Protein AF-A0A1Y3M5Q8-F1 (afdb_monomer)

pLDDT: mean 97.64, std 3.12, range [73.44, 98.88]

Radius of gyration: 12.34 Å; Cα contacts (8 Å, |Δi|>4): 125; chains: 1; bounding box: 34×21×31 Å

Foldseek 3Di:
DVVCCVVCVVLVVQLLCCQAPWDAAPNFTADHDHNVLSCQLQVCLVPPQDDPPDDPLSSLVSSLVSCCVPANNPDSNNVRSVRSCVSSVHD

Secondary structure (DSSP, 8-state):
-TTTHHHHHHHHHHHHHHHHH-EEETTEEEPP--HHHHHHHHHHIIIII--TT--HHHHHHHHHHHHHHHH-TTSHHHHHHHHHHHHTT--

Mean predicted aligned error: 2.01 Å

Organism: NCBI:txid64104

Sequence (91 aa):
DNGGVHFNSSIINKVAYLIAKGGTHNSVTVKGIGEDKMFDIFHYANTDELNMTSGFSELRSACLRVAANKYGANSTEVQAVQKAFDAAKIK

InterPro domains:
  IPR001570 Peptidase M4, C-terminal [PF02868] (1-90)
  IPR027268 Peptidase M4/M1, CTD superfamily [G3DSA:1.10.390.10] (1-90)
  IPR050728 Extracellular Zinc Metalloprotease M4 [PTHR33794] (1-91)

Structure (mmCIF, N/CA/C/O backbone):
data_AF-A0A1Y3M5Q8-F1
#
_entry.id   AF-A0A1Y3M5Q8-F1
#
loop_
_atom_site.group_PDB
_atom_site.id
_atom_site.type_symbol
_atom_site.label_atom_id
_atom_site.label_alt_id
_atom_site.label_comp_id
_atom_site.label_asym_id
_atom_site.label_entity_id
_atom_site.label_seq_id
_atom_site.pdbx_PDB_ins_code
_atom_site.Cartn_x
_atom_site.Cartn_y
_atom_site.Cartn_z
_atom_site.occupancy
_atom_site.B_iso_or_equiv
_atom_site.auth_seq_id
_atom_site.auth_comp_id
_atom_site.auth_asym_id
_atom_site.auth_atom_id
_atom_site.pdbx_PDB_model_num
ATOM 1 N N . ASP A 1 1 ? 19.906 -8.757 -11.755 1.00 73.44 1 ASP A N 1
ATOM 2 C CA . ASP A 1 1 ? 18.830 -8.108 -10.982 1.00 73.44 1 ASP A CA 1
ATOM 3 C C . ASP A 1 1 ? 18.150 -6.948 -11.726 1.00 73.44 1 ASP A C 1
ATOM 5 O O . ASP A 1 1 ? 17.496 -6.158 -11.079 1.00 73.44 1 ASP A O 1
ATOM 9 N N . ASN A 1 2 ? 18.290 -6.803 -13.053 1.00 90.00 2 ASN A N 1
ATOM 10 C CA . ASN A 1 2 ? 17.515 -5.877 -13.907 1.00 90.00 2 ASN A CA 1
ATOM 11 C C . ASN A 1 2 ? 17.146 -4.508 -13.277 1.00 90.00 2 ASN A C 1
ATOM 13 O O . ASN A 1 2 ? 15.996 -4.092 -13.346 1.00 90.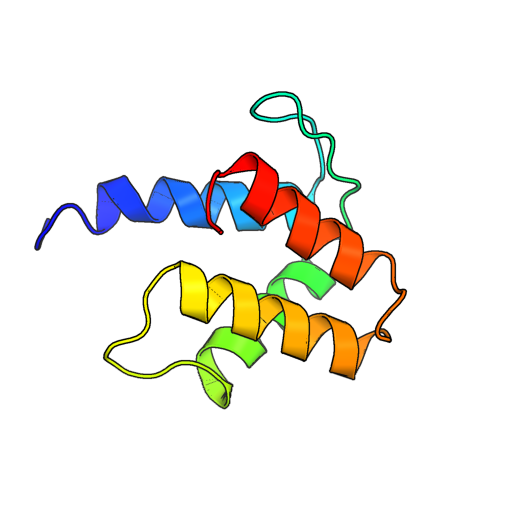00 2 ASN A O 1
ATOM 17 N N . GLY A 1 3 ? 18.102 -3.821 -12.636 1.00 92.50 3 GLY A N 1
ATOM 18 C CA . GLY A 1 3 ? 17.835 -2.585 -11.879 1.00 92.50 3 GLY A CA 1
ATOM 19 C C . GLY A 1 3 ? 17.523 -2.765 -10.383 1.00 92.50 3 GLY A C 1
ATOM 20 O O . GLY A 1 3 ? 16.898 -1.902 -9.778 1.00 92.50 3 GLY A O 1
ATOM 21 N N . GLY A 1 4 ? 17.953 -3.865 -9.766 1.00 94.56 4 GLY A N 1
ATOM 22 C CA . GLY A 1 4 ? 17.745 -4.143 -8.345 1.00 94.56 4 GLY A CA 1
ATOM 23 C C . GLY A 1 4 ? 16.391 -4.783 -8.011 1.00 94.56 4 GLY A C 1
ATOM 24 O O . GLY A 1 4 ? 15.929 -4.615 -6.890 1.00 94.56 4 GLY A O 1
ATOM 25 N N . VAL A 1 5 ? 15.693 -5.428 -8.955 1.00 95.25 5 VAL A N 1
ATOM 26 C CA . VAL A 1 5 ? 14.275 -5.810 -8.783 1.00 95.25 5 VAL A CA 1
ATOM 27 C C . VAL A 1 5 ? 14.030 -6.730 -7.585 1.00 95.25 5 VAL A C 1
ATOM 29 O O . VAL A 1 5 ? 13.080 -6.507 -6.838 1.00 95.25 5 VAL A O 1
ATOM 32 N N . HIS A 1 6 ? 14.903 -7.705 -7.327 1.00 96.38 6 HIS A N 1
ATOM 33 C CA . HIS A 1 6 ? 14.772 -8.600 -6.177 1.00 96.38 6 HIS A CA 1
ATOM 34 C C . HIS A 1 6 ? 15.154 -7.885 -4.882 1.00 96.38 6 HIS A C 1
ATOM 36 O O . HIS A 1 6 ? 14.458 -8.043 -3.881 1.00 96.38 6 HIS A O 1
ATOM 42 N N . PHE A 1 7 ? 16.188 -7.038 -4.896 1.00 96.06 7 PHE A N 1
ATOM 43 C CA . PHE A 1 7 ? 16.530 -6.216 -3.734 1.00 96.06 7 PHE A CA 1
ATOM 44 C C . PHE A 1 7 ? 15.386 -5.257 -3.358 1.00 96.06 7 PHE A C 1
ATOM 46 O O . PHE A 1 7 ? 14.909 -5.261 -2.221 1.00 96.06 7 PHE A O 1
ATOM 53 N N . ASN A 1 8 ? 14.881 -4.502 -4.335 1.00 96.19 8 ASN A N 1
ATOM 54 C CA . ASN A 1 8 ? 13.831 -3.498 -4.177 1.00 96.19 8 ASN A CA 1
ATOM 55 C C . ASN A 1 8 ? 12.469 -4.124 -3.839 1.00 96.19 8 ASN A C 1
ATOM 57 O O . ASN A 1 8 ? 11.667 -3.487 -3.154 1.00 96.19 8 ASN A O 1
ATOM 61 N N . SER A 1 9 ? 12.216 -5.379 -4.236 1.00 96.31 9 SER A N 1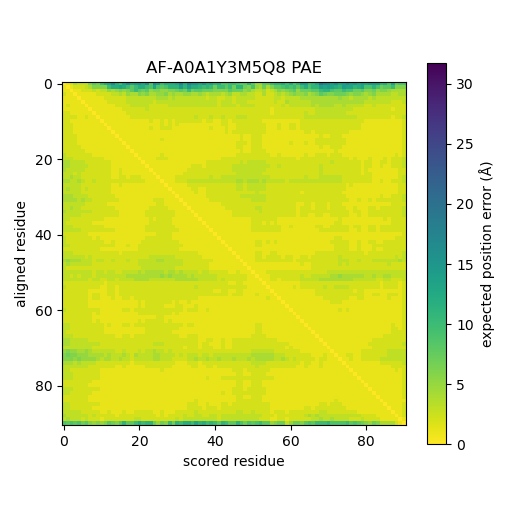
ATOM 62 C CA . SER A 1 9 ? 10.987 -6.101 -3.867 1.00 96.31 9 SER A CA 1
ATOM 63 C C . SER A 1 9 ? 10.783 -6.189 -2.350 1.00 96.31 9 SER A C 1
ATOM 65 O O . SER A 1 9 ? 9.653 -6.115 -1.866 1.00 96.31 9 SER A O 1
ATOM 67 N N . SER A 1 10 ? 11.875 -6.232 -1.579 1.00 97.19 10 SER A N 1
ATOM 68 C CA . SER A 1 10 ? 11.862 -6.255 -0.112 1.00 97.19 10 SER A CA 1
ATOM 69 C C . SER A 1 10 ? 11.102 -5.074 0.500 1.00 97.19 10 SER A C 1
ATOM 71 O O . SER A 1 10 ? 10.502 -5.213 1.566 1.00 97.19 10 SER A O 1
ATOM 73 N N . ILE A 1 11 ? 11.097 -3.919 -0.176 1.00 98.38 11 ILE A N 1
ATOM 74 C CA . ILE A 1 11 ? 10.375 -2.722 0.265 1.00 98.38 11 ILE A CA 1
ATOM 75 C C . ILE A 1 11 ? 8.866 -2.994 0.238 1.00 98.38 11 ILE A C 1
ATOM 77 O O . ILE A 1 11 ? 8.184 -2.789 1.242 1.00 98.38 11 ILE A O 1
ATOM 81 N N . ILE A 1 12 ? 8.348 -3.528 -0.870 1.00 98.56 12 ILE A N 1
ATOM 82 C CA . ILE A 1 12 ? 6.922 -3.854 -1.006 1.00 98.56 12 ILE A CA 1
ATOM 83 C C . ILE A 1 12 ? 6.542 -5.068 -0.152 1.00 98.56 12 ILE A C 1
ATOM 85 O O . ILE A 1 12 ? 5.486 -5.051 0.479 1.00 98.56 12 ILE A O 1
ATOM 89 N N . ASN A 1 13 ? 7.430 -6.055 -0.001 1.00 98.50 13 ASN A N 1
ATOM 90 C CA . ASN A 1 13 ? 7.231 -7.154 0.950 1.00 98.50 13 ASN A CA 1
ATOM 91 C C . ASN A 1 13 ? 7.056 -6.628 2.381 1.00 98.50 13 ASN A C 1
ATOM 93 O O . ASN A 1 13 ? 6.199 -7.106 3.127 1.00 98.50 13 ASN A O 1
ATOM 97 N N . LYS A 1 14 ? 7.830 -5.605 2.773 1.00 98.69 14 LYS A N 1
ATOM 98 C CA . LYS A 1 14 ? 7.682 -4.977 4.088 1.00 98.69 14 LYS A CA 1
ATOM 99 C C . LYS A 1 14 ? 6.357 -4.228 4.223 1.00 98.69 14 LYS A C 1
ATOM 101 O O . LYS A 1 14 ? 5.737 -4.317 5.283 1.00 98.69 14 LYS A O 1
ATOM 106 N N . VAL A 1 15 ? 5.908 -3.531 3.178 1.00 98.81 15 VAL A N 1
ATOM 107 C CA . VAL A 1 15 ? 4.585 -2.882 3.146 1.00 98.81 15 VAL A CA 1
ATOM 108 C C . VAL A 1 15 ? 3.473 -3.919 3.323 1.00 98.81 15 VAL A C 1
ATOM 110 O O . VAL A 1 15 ? 2.644 -3.764 4.219 1.00 98.81 15 VAL A O 1
ATOM 113 N N . ALA A 1 16 ? 3.494 -5.006 2.549 1.00 98.81 16 ALA A N 1
ATOM 114 C CA . ALA A 1 16 ? 2.522 -6.094 2.654 1.00 98.81 16 ALA A CA 1
ATOM 115 C C . ALA A 1 16 ? 2.507 -6.714 4.061 1.00 98.81 16 ALA A C 1
ATOM 117 O O . ALA A 1 16 ? 1.446 -6.852 4.672 1.00 98.81 16 ALA A O 1
ATOM 118 N N . TYR A 1 17 ? 3.684 -6.986 4.636 1.00 98.81 17 TYR A N 1
ATOM 119 C CA . TYR A 1 17 ? 3.805 -7.463 6.016 1.00 98.81 17 TYR A CA 1
ATOM 120 C C . TYR A 1 17 ? 3.147 -6.508 7.022 1.00 98.81 17 TYR A C 1
ATOM 122 O O . TYR A 1 17 ? 2.401 -6.948 7.896 1.00 98.81 17 TYR A O 1
ATOM 130 N N . LEU A 1 18 ? 3.407 -5.200 6.909 1.00 98.88 18 LEU A N 1
ATOM 131 C CA . LEU A 1 18 ? 2.844 -4.200 7.819 1.00 98.88 18 LEU A CA 1
ATOM 132 C C . LEU A 1 18 ? 1.323 -4.088 7.679 1.00 98.88 18 LEU A C 1
ATOM 134 O O . LEU A 1 18 ? 0.643 -3.937 8.689 1.00 98.88 18 LEU A O 1
ATOM 138 N N . ILE A 1 19 ? 0.777 -4.201 6.467 1.00 98.88 19 ILE A N 1
ATOM 139 C CA . ILE A 1 19 ? -0.677 -4.219 6.257 1.00 98.88 19 ILE A CA 1
ATOM 140 C C . ILE A 1 19 ? -1.281 -5.470 6.909 1.00 98.88 19 ILE A C 1
ATOM 142 O O . ILE A 1 19 ? -2.251 -5.364 7.654 1.00 98.88 19 ILE A O 1
ATOM 146 N N . ALA A 1 20 ? -0.687 -6.646 6.704 1.00 98.81 20 ALA A N 1
ATOM 147 C CA . ALA A 1 20 ? -1.226 -7.895 7.236 1.00 98.81 20 ALA A CA 1
ATOM 148 C C . ALA A 1 20 ? -1.111 -7.998 8.767 1.00 98.81 20 ALA A C 1
ATOM 150 O O . ALA A 1 20 ? -2.098 -8.258 9.457 1.00 98.81 20 ALA A O 1
ATOM 151 N N . LYS A 1 21 ? 0.095 -7.803 9.311 1.00 98.75 21 LYS A N 1
ATOM 152 C CA . LYS A 1 21 ? 0.425 -8.079 10.721 1.00 98.75 21 LYS A CA 1
ATOM 153 C C . LYS A 1 21 ? 0.522 -6.831 11.593 1.00 98.75 21 LYS A C 1
ATOM 155 O O . LYS A 1 21 ? 0.449 -6.939 12.814 1.00 98.75 21 LYS A O 1
ATOM 160 N N . GLY A 1 22 ? 0.656 -5.650 10.997 1.00 98.62 22 GLY A N 1
ATOM 161 C CA . GLY A 1 22 ? 0.941 -4.421 11.730 1.00 98.62 22 GLY A CA 1
ATOM 162 C C . GLY A 1 22 ? 2.385 -4.341 12.223 1.00 98.62 22 GLY A C 1
ATOM 163 O O . GLY A 1 22 ? 3.264 -5.109 11.826 1.00 98.62 22 GLY A O 1
ATOM 164 N N . GLY A 1 23 ? 2.625 -3.374 13.104 1.00 98.69 23 GLY A N 1
ATOM 165 C CA . GLY A 1 23 ? 3.917 -3.129 13.742 1.00 98.69 23 GLY A CA 1
ATOM 166 C C . GLY A 1 23 ? 4.431 -1.714 13.508 1.00 98.69 23 GLY A C 1
ATOM 167 O O . GLY A 1 23 ? 3.789 -0.898 12.847 1.00 98.69 23 GLY A O 1
ATOM 168 N N . THR A 1 24 ? 5.605 -1.424 14.063 1.00 98.69 24 THR A N 1
ATOM 169 C CA . THR A 1 24 ? 6.255 -0.116 13.938 1.00 98.69 24 THR A CA 1
ATOM 170 C C . THR A 1 24 ? 7.474 -0.219 13.031 1.00 98.69 24 THR A C 1
ATOM 172 O O . THR A 1 24 ? 8.335 -1.076 13.223 1.00 98.69 24 THR A O 1
ATOM 175 N N . HIS A 1 25 ? 7.559 0.657 12.033 1.00 98.50 25 HIS A N 1
ATOM 176 C CA . HIS A 1 25 ? 8.716 0.766 11.148 1.00 98.50 25 HIS A CA 1
ATOM 177 C C . HIS A 1 25 ? 8.949 2.230 10.772 1.00 98.50 25 HIS A C 1
ATOM 179 O O . HIS A 1 25 ? 7.995 2.956 10.504 1.00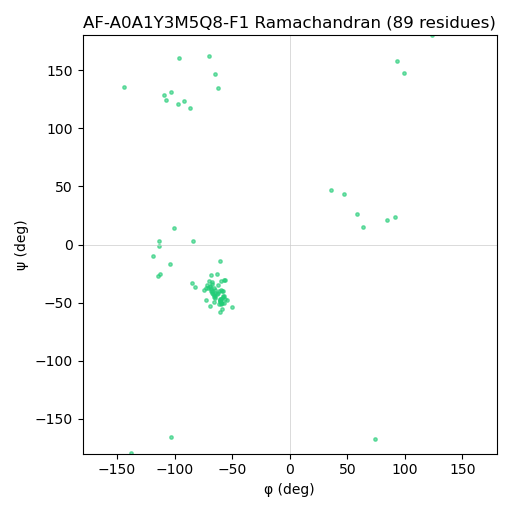 98.50 25 HIS A O 1
ATOM 185 N N . ASN A 1 26 ? 10.206 2.684 10.801 1.00 98.00 26 ASN A N 1
ATOM 186 C CA . ASN A 1 26 ? 10.581 4.087 10.568 1.00 98.00 26 ASN A CA 1
ATOM 187 C C . ASN A 1 26 ? 9.719 5.096 11.355 1.00 98.00 26 ASN A C 1
ATOM 189 O O . ASN A 1 26 ? 9.282 6.114 10.811 1.00 98.00 26 ASN A O 1
ATOM 193 N N . SER A 1 27 ? 9.465 4.772 12.629 1.00 98.19 27 SER A N 1
ATOM 194 C CA . SER A 1 27 ? 8.637 5.536 13.578 1.00 98.19 27 SER A CA 1
ATOM 195 C C . SER A 1 27 ? 7.154 5.671 13.204 1.00 98.19 27 SER A C 1
ATOM 197 O O . SER A 1 27 ? 6.442 6.474 13.800 1.00 98.19 27 SER A O 1
ATOM 199 N N . VAL A 1 28 ? 6.664 4.869 12.255 1.00 98.62 28 VAL A N 1
ATOM 200 C CA . VAL A 1 28 ? 5.247 4.791 11.885 1.00 98.62 28 VAL A CA 1
ATOM 201 C C . VAL A 1 28 ? 4.666 3.480 12.404 1.00 98.62 28 VAL A C 1
ATOM 203 O O . VAL A 1 28 ? 5.174 2.405 12.087 1.00 98.62 28 VAL A O 1
ATOM 206 N N . THR A 1 29 ? 3.596 3.564 13.195 1.00 98.69 29 THR A N 1
ATOM 207 C CA . THR A 1 29 ? 2.875 2.396 13.724 1.00 98.69 29 THR A CA 1
ATOM 208 C C . THR A 1 29 ? 1.662 2.074 12.860 1.00 98.69 29 THR A C 1
ATOM 210 O O . THR A 1 29 ? 0.744 2.888 12.735 1.00 98.69 29 THR A O 1
ATOM 213 N N . VAL A 1 30 ? 1.639 0.861 12.312 1.00 98.75 30 VAL A N 1
ATOM 214 C CA . VAL A 1 30 ? 0.558 0.310 11.491 1.00 98.75 30 VAL A CA 1
ATOM 215 C C . VAL A 1 30 ? -0.255 -0.676 12.325 1.00 98.75 30 VAL A C 1
ATOM 217 O O . VAL A 1 30 ? 0.300 -1.569 12.967 1.00 98.75 30 VAL A O 1
ATOM 220 N N . LYS A 1 31 ? -1.583 -0.528 12.305 1.00 98.50 31 LYS A N 1
ATOM 221 C CA . LYS A 1 31 ? -2.501 -1.542 12.832 1.00 98.50 31 LYS A CA 1
ATOM 222 C C . LYS A 1 31 ? -2.774 -2.549 11.716 1.00 98.50 31 LYS A C 1
ATOM 224 O O . LYS A 1 31 ? -3.304 -2.156 10.682 1.00 98.50 31 LYS A O 1
ATOM 229 N N . GLY A 1 32 ? -2.395 -3.808 11.925 1.00 98.38 32 GLY A N 1
ATOM 230 C CA . GLY A 1 32 ? -2.616 -4.868 10.943 1.00 98.38 32 GLY A CA 1
ATOM 231 C C . GLY A 1 32 ? -4.103 -5.139 10.714 1.00 98.38 32 GLY A C 1
ATOM 232 O O . GLY A 1 32 ? -4.905 -5.023 11.644 1.00 98.38 32 GLY A O 1
ATOM 233 N N . ILE A 1 33 ? -4.453 -5.504 9.482 1.00 98.75 33 ILE A N 1
ATOM 234 C CA . ILE A 1 33 ? -5.829 -5.797 9.050 1.00 98.75 33 ILE A CA 1
ATOM 235 C C . ILE A 1 33 ? -6.046 -7.270 8.671 1.00 98.75 33 ILE A C 1
ATOM 237 O O . ILE A 1 33 ? -7.150 -7.637 8.275 1.00 98.75 33 ILE A O 1
ATOM 241 N N . GLY A 1 34 ? -5.024 -8.114 8.832 1.00 98.62 34 GLY A N 1
ATOM 242 C CA . GLY A 1 34 ? -5.062 -9.533 8.483 1.00 98.62 34 GLY A CA 1
ATOM 243 C C . GLY A 1 34 ? -4.540 -9.823 7.076 1.00 98.62 34 GLY 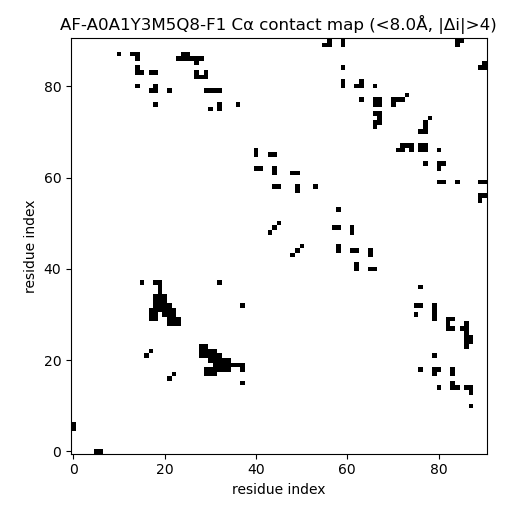A C 1
ATOM 244 O O . GLY A 1 34 ? -4.486 -8.945 6.214 1.00 98.62 34 GLY A O 1
ATOM 245 N N . GLU A 1 35 ? -4.121 -11.071 6.862 1.00 98.56 35 GLU A N 1
ATOM 246 C CA . GLU A 1 35 ? -3.545 -11.529 5.590 1.00 98.56 35 GLU A CA 1
ATOM 247 C C . GLU A 1 35 ? -4.574 -11.532 4.460 1.00 98.56 35 GLU A C 1
ATOM 249 O O . GLU A 1 35 ? -4.257 -11.037 3.387 1.00 98.56 35 GLU A O 1
ATOM 254 N N . ASP A 1 36 ? -5.808 -11.974 4.715 1.00 98.62 36 ASP A N 1
ATOM 255 C CA . ASP A 1 36 ? -6.856 -12.049 3.687 1.00 98.62 36 ASP A CA 1
ATOM 256 C C . ASP A 1 36 ? -7.154 -10.676 3.071 1.00 98.62 36 ASP A C 1
ATOM 258 O O . ASP A 1 36 ? -7.160 -10.509 1.854 1.00 98.62 36 ASP A O 1
ATOM 262 N N . LYS A 1 37 ? -7.318 -9.644 3.911 1.00 98.69 37 LYS A N 1
ATOM 263 C CA . LYS A 1 37 ? -7.579 -8.278 3.430 1.00 98.69 37 LYS A CA 1
ATOM 264 C C . LYS A 1 37 ? -6.374 -7.677 2.719 1.00 98.69 37 LYS A C 1
ATOM 266 O O . LYS A 1 37 ? -6.545 -6.956 1.739 1.00 98.69 37 LYS A O 1
ATOM 271 N N . MET A 1 38 ? -5.166 -7.950 3.216 1.00 98.69 38 MET A N 1
ATOM 272 C CA . MET A 1 38 ? -3.927 -7.545 2.554 1.00 98.69 38 MET A CA 1
ATOM 273 C C . MET A 1 38 ? -3.832 -8.174 1.161 1.00 98.69 38 MET A C 1
ATOM 275 O O . MET A 1 38 ? -3.596 -7.453 0.193 1.00 98.69 38 MET A O 1
ATOM 279 N N . PHE A 1 39 ? -4.065 -9.485 1.065 1.00 98.56 39 PHE A N 1
ATOM 280 C CA . PHE A 1 39 ? -4.037 -10.229 -0.186 1.00 98.56 39 PHE A CA 1
ATOM 281 C C . PHE A 1 39 ? -5.044 -9.661 -1.182 1.00 98.56 39 PHE A C 1
ATOM 283 O O . PHE A 1 39 ? -4.653 -9.320 -2.294 1.00 98.56 39 PHE A O 1
ATOM 290 N N . ASP A 1 40 ? -6.297 -9.466 -0.766 1.00 98.31 40 ASP A N 1
ATOM 291 C CA . ASP A 1 40 ? -7.336 -8.864 -1.602 1.00 98.31 40 ASP A CA 1
ATOM 292 C C . ASP A 1 40 ? -6.901 -7.504 -2.159 1.00 98.31 40 ASP A C 1
ATOM 294 O O . ASP A 1 40 ? -7.021 -7.253 -3.357 1.00 98.31 40 ASP A O 1
ATOM 298 N N . ILE A 1 41 ? -6.365 -6.621 -1.308 1.00 98.81 41 ILE A N 1
ATOM 299 C CA . ILE A 1 41 ? -5.936 -5.282 -1.733 1.00 98.81 41 ILE A CA 1
ATOM 300 C C . ILE A 1 41 ? -4.836 -5.369 -2.796 1.00 98.81 41 ILE A C 1
ATOM 302 O O . ILE A 1 41 ? -4.935 -4.705 -3.827 1.00 98.81 41 ILE A O 1
ATOM 306 N N . PHE A 1 42 ? -3.807 -6.189 -2.569 1.00 98.75 42 PHE A N 1
ATOM 307 C CA . PHE A 1 42 ? -2.708 -6.348 -3.524 1.00 98.75 42 PHE A CA 1
ATOM 308 C C . PHE A 1 42 ? -3.132 -7.067 -4.805 1.00 98.75 42 PHE A C 1
ATOM 310 O O . PHE A 1 42 ? -2.641 -6.715 -5.876 1.00 98.75 42 PHE A O 1
ATOM 317 N N . HIS A 1 43 ? -4.040 -8.040 -4.711 1.00 98.56 43 HIS A N 1
ATOM 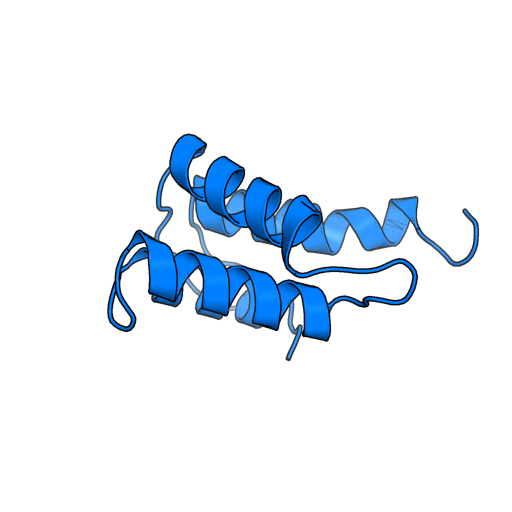318 C CA . HIS A 1 43 ? -4.566 -8.759 -5.864 1.00 98.56 43 HIS A CA 1
ATOM 319 C C . HIS A 1 43 ? -5.262 -7.795 -6.826 1.00 98.56 43 HIS A C 1
ATOM 321 O O . HIS A 1 43 ? -4.805 -7.649 -7.956 1.00 98.56 43 HIS A O 1
ATOM 327 N N . TYR A 1 44 ? -6.280 -7.069 -6.351 1.00 98.62 44 TYR A N 1
ATOM 328 C CA . TYR A 1 44 ? -7.030 -6.132 -7.193 1.00 98.62 44 TYR A CA 1
ATOM 329 C C . TYR A 1 44 ? -6.186 -4.928 -7.627 1.00 98.62 44 TYR A C 1
ATOM 331 O O . TYR A 1 44 ? -6.341 -4.449 -8.745 1.00 98.62 44 TYR A O 1
ATOM 339 N N . ALA A 1 45 ? -5.240 -4.461 -6.801 1.00 98.69 45 ALA A N 1
ATOM 340 C CA . ALA A 1 45 ? -4.301 -3.435 -7.251 1.00 98.69 45 ALA A CA 1
ATOM 341 C C . ALA A 1 45 ? -3.495 -3.938 -8.462 1.00 98.69 45 ALA A C 1
ATOM 343 O O . ALA A 1 45 ? -3.397 -3.248 -9.471 1.00 98.69 45 ALA A O 1
ATOM 344 N N . ASN A 1 46 ? -2.962 -5.160 -8.397 1.00 98.12 46 ASN A N 1
ATOM 345 C CA . ASN A 1 46 ? -2.141 -5.719 -9.465 1.00 98.12 46 ASN A CA 1
ATOM 346 C C . ASN A 1 46 ? -2.928 -6.071 -10.735 1.00 98.12 46 ASN A C 1
ATOM 348 O O . ASN A 1 46 ? -2.392 -5.906 -11.827 1.00 98.12 46 ASN A O 1
ATOM 352 N N . THR A 1 47 ? -4.154 -6.584 -10.612 1.00 98.06 47 THR A N 1
ATOM 353 C CA . THR A 1 47 ? -4.939 -7.031 -11.773 1.00 98.06 47 THR A CA 1
ATOM 354 C C . THR A 1 47 ? -5.722 -5.914 -12.451 1.00 98.06 47 THR A C 1
ATOM 356 O O . THR A 1 47 ? -5.866 -5.956 -13.672 1.00 98.06 47 THR A O 1
ATOM 359 N N . ASP A 1 48 ? -6.198 -4.924 -11.690 1.00 97.88 48 ASP A N 1
ATOM 360 C CA . ASP A 1 48 ? -7.207 -3.980 -12.187 1.00 97.88 48 ASP A CA 1
ATOM 361 C C . ASP A 1 48 ? -6.670 -2.549 -12.330 1.00 97.88 48 ASP A C 1
ATOM 363 O O . ASP A 1 48 ? -7.188 -1.770 -13.129 1.00 97.88 48 ASP A O 1
ATOM 367 N N . GLU A 1 49 ? -5.639 -2.178 -11.565 1.00 97.81 49 GLU A N 1
ATOM 368 C CA . GLU A 1 49 ? -5.201 -0.780 -11.430 1.00 97.81 49 GLU A CA 1
ATOM 369 C C . GLU A 1 49 ? -3.799 -0.507 -11.998 1.00 97.81 49 GLU A C 1
ATOM 371 O O . GLU A 1 49 ? -3.502 0.626 -12.389 1.00 97.81 49 GLU A O 1
ATOM 376 N N . LEU A 1 50 ? -2.918 -1.513 -12.028 1.00 98.25 50 LEU A N 1
ATOM 377 C CA . LEU A 1 50 ? -1.533 -1.367 -12.488 1.00 98.25 50 LEU A CA 1
ATOM 378 C C . LEU A 1 50 ? -1.348 -1.766 -13.952 1.00 98.25 50 LEU A C 1
ATOM 380 O O . LEU A 1 50 ? -2.144 -2.479 -14.554 1.00 98.25 50 LEU A O 1
ATOM 384 N N . ASN A 1 51 ? -0.249 -1.293 -14.533 1.00 97.75 51 ASN A N 1
ATOM 385 C CA . ASN A 1 51 ? 0.167 -1.621 -15.890 1.00 97.75 51 ASN A CA 1
ATOM 386 C C . ASN A 1 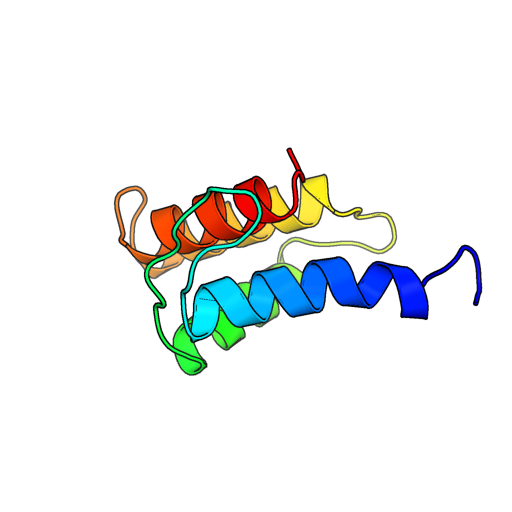51 ? 1.681 -1.883 -15.954 1.00 97.75 51 ASN A C 1
ATOM 388 O O . ASN A 1 51 ? 2.394 -1.784 -14.957 1.00 97.75 51 ASN A O 1
ATOM 392 N N . MET A 1 52 ? 2.185 -2.183 -17.154 1.00 97.19 52 MET A N 1
ATOM 393 C CA . MET A 1 52 ? 3.582 -2.580 -17.392 1.00 97.19 52 MET A CA 1
ATOM 394 C C . MET A 1 52 ? 4.635 -1.534 -16.983 1.00 97.19 52 MET A C 1
ATOM 396 O O . MET A 1 52 ? 5.818 -1.860 -16.930 1.00 97.19 52 MET A O 1
ATOM 400 N N . THR A 1 53 ? 4.231 -0.287 -16.730 1.00 97.19 53 THR A N 1
ATOM 401 C CA . THR A 1 53 ? 5.127 0.829 -16.380 1.00 97.19 53 THR A CA 1
ATOM 402 C C . THR A 1 53 ? 4.937 1.349 -14.957 1.00 97.19 53 THR A C 1
ATOM 404 O O . THR A 1 53 ? 5.653 2.260 -14.547 1.00 97.19 53 THR A O 1
ATOM 407 N N . SER A 1 54 ? 3.992 0.792 -14.195 1.00 97.88 54 SER A N 1
ATOM 408 C CA . SER A 1 54 ? 3.684 1.264 -12.846 1.00 97.88 54 SER A CA 1
ATOM 409 C C . SER A 1 54 ? 4.872 1.114 -11.891 1.00 97.88 54 SER A C 1
ATOM 411 O O . SER A 1 54 ? 5.503 0.059 -11.819 1.00 97.88 54 SER A O 1
ATOM 413 N N . GLY A 1 55 ? 5.144 2.162 -11.116 1.00 97.75 55 GLY A N 1
ATOM 414 C CA . GLY A 1 55 ? 6.120 2.170 -10.037 1.00 97.75 55 GLY A CA 1
ATOM 415 C C . GLY A 1 55 ? 5.472 2.075 -8.654 1.00 97.75 55 GLY A C 1
ATOM 416 O O . GLY A 1 55 ? 4.301 1.732 -8.481 1.00 97.75 55 GLY A O 1
ATOM 417 N N . PHE A 1 56 ? 6.260 2.379 -7.620 1.00 98.12 56 PHE A N 1
ATOM 418 C CA . PHE A 1 56 ? 5.815 2.251 -6.228 1.00 98.12 56 PHE A CA 1
ATOM 419 C C . PHE A 1 56 ? 4.760 3.287 -5.819 1.00 98.12 56 PHE A C 1
ATOM 421 O O . PHE A 1 56 ? 3.909 2.977 -4.986 1.00 98.12 56 PHE A O 1
ATOM 428 N N . SER A 1 57 ? 4.793 4.493 -6.392 1.00 97.88 57 SER A N 1
ATOM 429 C CA . SER A 1 57 ? 3.797 5.532 -6.095 1.00 97.88 57 SER A CA 1
ATOM 430 C C . SER A 1 57 ? 2.442 5.205 -6.739 1.00 97.88 57 SER A C 1
ATOM 432 O O . SER A 1 57 ? 1.391 5.353 -6.106 1.00 97.88 57 SER A O 1
ATOM 434 N N . GLU A 1 58 ? 2.446 4.642 -7.954 1.00 98.50 58 GLU A N 1
ATOM 435 C CA . GLU A 1 58 ? 1.230 4.125 -8.585 1.00 98.50 58 GLU A CA 1
ATOM 436 C C . GLU A 1 58 ? 0.659 2.936 -7.806 1.00 98.50 58 GLU A C 1
ATOM 438 O O . GLU A 1 58 ? -0.539 2.918 -7.530 1.00 98.50 58 GLU A O 1
ATOM 443 N N . LEU A 1 59 ? 1.504 1.992 -7.371 1.00 98.62 59 LEU A N 1
ATOM 444 C CA . LEU A 1 59 ? 1.090 0.870 -6.519 1.00 98.62 59 LEU A CA 1
ATOM 445 C C . LEU A 1 59 ? 0.434 1.347 -5.217 1.00 98.62 59 LEU A C 1
ATOM 447 O O . LEU A 1 59 ? -0.620 0.843 -4.832 1.00 98.62 59 LEU A O 1
ATOM 451 N N . ARG A 1 60 ? 1.016 2.348 -4.553 1.00 98.69 60 ARG A N 1
ATOM 452 C CA . ARG A 1 60 ? 0.423 2.960 -3.359 1.00 98.69 60 ARG A CA 1
ATOM 453 C C . ARG A 1 60 ? -0.979 3.497 -3.645 1.00 98.69 60 ARG A C 1
ATOM 455 O O . ARG A 1 60 ? -1.916 3.202 -2.902 1.00 98.69 60 ARG A O 1
ATOM 462 N N . SER A 1 61 ? -1.115 4.280 -4.713 1.00 98.56 61 SER A N 1
ATOM 463 C CA . SER A 1 61 ? -2.389 4.887 -5.110 1.00 98.56 61 SER A CA 1
ATOM 464 C C . SER A 1 61 ? -3.441 3.829 -5.450 1.00 98.56 61 SER A C 1
ATOM 466 O O . SER A 1 61 ? -4.585 3.941 -5.009 1.00 98.56 61 SER A O 1
ATOM 468 N N . ALA A 1 62 ? -3.044 2.772 -6.162 1.00 98.75 62 ALA A N 1
ATOM 469 C CA . ALA A 1 62 ? -3.890 1.627 -6.483 1.00 98.75 62 ALA A CA 1
ATOM 470 C C . ALA A 1 62 ? -4.399 0.920 -5.218 1.00 98.75 62 ALA A C 1
ATOM 472 O O . ALA A 1 62 ? -5.606 0.761 -5.045 1.00 98.75 62 ALA A O 1
ATOM 473 N N . CYS A 1 63 ? -3.509 0.576 -4.281 1.00 98.75 63 CYS A N 1
ATOM 474 C CA . CYS A 1 63 ? -3.900 -0.058 -3.021 1.00 98.75 63 CYS A CA 1
ATOM 475 C C . CYS A 1 63 ? -4.868 0.813 -2.202 1.00 98.75 63 CYS A C 1
ATOM 477 O O . CYS A 1 63 ? -5.809 0.290 -1.605 1.00 98.75 63 CYS A O 1
ATOM 479 N N . LEU A 1 64 ? -4.671 2.138 -2.178 1.00 98.75 64 LEU A N 1
ATOM 480 C CA . LEU A 1 64 ? -5.583 3.067 -1.502 1.00 98.75 64 LEU A CA 1
ATOM 481 C C . LEU A 1 64 ? -6.963 3.103 -2.169 1.00 98.75 64 LEU A C 1
ATOM 483 O O . LEU A 1 64 ? -7.968 3.052 -1.458 1.00 98.75 64 LEU A O 1
ATOM 487 N N . ARG A 1 65 ? -7.027 3.144 -3.509 1.00 98.75 65 ARG A N 1
ATOM 488 C CA . ARG A 1 65 ? -8.296 3.081 -4.257 1.00 98.75 65 ARG A CA 1
ATOM 489 C C . ARG A 1 65 ? -9.038 1.776 -3.986 1.00 98.75 65 ARG A C 1
ATOM 491 O O . ARG A 1 65 ? -10.208 1.813 -3.615 1.00 98.75 65 ARG A O 1
ATOM 498 N N . VAL A 1 66 ? -8.355 0.637 -4.080 1.00 98.75 66 VAL A N 1
ATOM 499 C CA . V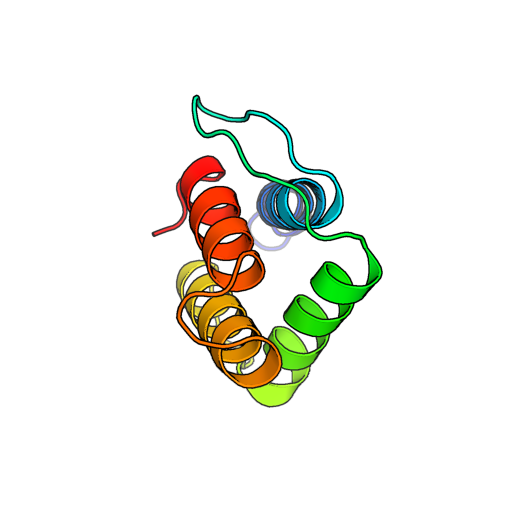AL A 1 66 ? -8.944 -0.682 -3.808 1.00 98.75 66 VAL A CA 1
ATOM 500 C C . VAL A 1 66 ? -9.455 -0.774 -2.370 1.00 98.75 66 VAL A C 1
ATOM 502 O O . VAL A 1 66 ? -10.590 -1.197 -2.145 1.00 98.75 66 VAL A O 1
ATOM 505 N N . ALA A 1 67 ? -8.659 -0.340 -1.389 1.00 98.75 67 ALA A N 1
ATOM 506 C CA . ALA A 1 67 ? -9.069 -0.359 0.010 1.00 98.75 67 ALA A CA 1
ATOM 507 C C . ALA A 1 67 ? -10.288 0.546 0.265 1.00 98.75 67 ALA A C 1
ATOM 509 O O . ALA A 1 67 ? -11.224 0.136 0.951 1.00 98.75 67 ALA A O 1
ATOM 510 N N . ALA A 1 68 ? -10.311 1.748 -0.318 1.00 98.62 68 ALA A N 1
ATOM 511 C CA . ALA A 1 68 ? -11.436 2.670 -0.192 1.00 98.62 68 ALA A CA 1
ATOM 512 C C . ALA A 1 68 ? -12.711 2.113 -0.840 1.00 98.62 68 ALA A C 1
ATOM 514 O O . ALA A 1 68 ? -13.781 2.205 -0.242 1.00 98.62 68 ALA A O 1
ATOM 515 N N . ASN A 1 69 ? -12.594 1.489 -2.014 1.00 98.31 69 ASN A N 1
ATOM 516 C CA . ASN A 1 69 ? -13.725 0.910 -2.736 1.00 98.31 69 ASN A CA 1
ATOM 517 C C . ASN A 1 69 ? -14.309 -0.317 -2.020 1.00 98.31 69 ASN A C 1
ATOM 519 O O . ASN A 1 69 ? -15.527 -0.463 -1.961 1.00 98.31 69 ASN A O 1
ATOM 523 N N . LYS A 1 70 ? -13.465 -1.193 -1.455 1.00 97.94 70 LYS A N 1
ATOM 524 C CA . LYS A 1 70 ? -13.923 -2.428 -0.791 1.00 97.94 70 LYS A CA 1
ATOM 525 C C . LYS A 1 70 ? -14.381 -2.216 0.651 1.00 97.94 70 LYS A C 1
ATOM 527 O O . LYS A 1 70 ? -15.315 -2.881 1.088 1.00 97.94 70 LYS A O 1
ATOM 532 N N . TYR A 1 71 ? -13.717 -1.333 1.396 1.00 98.12 71 TYR A N 1
ATOM 533 C CA . TYR A 1 71 ? -13.907 -1.213 2.849 1.00 98.12 71 TYR A CA 1
ATOM 534 C C . TYR A 1 71 ? -14.431 0.161 3.287 1.00 98.12 71 TYR A C 1
ATOM 536 O O . TYR A 1 71 ? -14.820 0.331 4.441 1.00 98.12 71 TYR A O 1
ATOM 544 N N . GLY A 1 72 ? -14.472 1.139 2.379 1.00 98.19 72 GLY A N 1
ATOM 545 C CA . GLY A 1 72 ? -14.879 2.518 2.640 1.00 98.19 72 GLY A CA 1
ATOM 546 C C . GLY A 1 72 ? -13.691 3.464 2.835 1.00 98.19 72 GLY A C 1
ATOM 547 O O . GLY A 1 72 ? -12.648 3.091 3.376 1.00 98.19 72 GLY A O 1
ATOM 548 N N . ALA A 1 73 ? -13.857 4.724 2.425 1.00 96.31 73 ALA A N 1
ATOM 549 C CA . ALA A 1 73 ? -12.784 5.727 2.403 1.00 96.31 73 ALA A CA 1
ATOM 550 C C . ALA A 1 73 ? -12.155 6.021 3.781 1.00 96.31 73 ALA A C 1
ATOM 552 O O . ALA A 1 73 ? -10.966 6.304 3.867 1.00 96.31 73 ALA A O 1
ATOM 553 N N . ASN A 1 74 ? -12.933 5.909 4.863 1.00 96.69 74 ASN A N 1
ATOM 554 C CA . ASN A 1 74 ? -12.478 6.170 6.237 1.00 96.69 74 ASN A CA 1
ATOM 555 C C . ASN A 1 74 ? -12.158 4.886 7.026 1.00 96.69 74 ASN A C 1
ATOM 557 O O . ASN A 1 74 ? -12.056 4.918 8.254 1.00 96.69 74 ASN A O 1
ATOM 561 N N . SER A 1 75 ? -12.038 3.751 6.336 1.00 98.38 75 SER A N 1
ATOM 562 C CA . SER A 1 75 ? -11.840 2.436 6.949 1.00 98.38 75 SER A CA 1
ATOM 563 C C . SER A 1 75 ? -10.462 2.266 7.589 1.00 98.38 75 SER A C 1
ATOM 565 O O . SER A 1 75 ? -9.499 2.983 7.297 1.00 98.38 75 SER A O 1
ATOM 567 N N . THR A 1 76 ? -10.349 1.268 8.466 1.00 98.44 76 THR A N 1
ATOM 568 C CA . THR A 1 76 ? -9.061 0.884 9.057 1.00 98.44 76 THR A CA 1
ATOM 569 C C . THR A 1 76 ? -8.067 0.374 8.016 1.00 98.44 76 THR A C 1
ATOM 571 O O . THR A 1 76 ? -6.862 0.494 8.208 1.00 98.44 76 THR A O 1
ATOM 574 N N . GLU A 1 77 ? -8.565 -0.146 6.903 1.00 98.75 77 GLU A N 1
ATOM 575 C CA . GLU A 1 77 ? -7.830 -0.715 5.788 1.00 98.75 77 GLU A CA 1
ATOM 576 C C . GLU A 1 77 ? -7.140 0.378 4.984 1.00 98.75 77 GLU A C 1
ATOM 578 O O . GLU A 1 77 ? -5.932 0.298 4.769 1.00 98.75 77 GLU A O 1
ATOM 583 N N . VAL A 1 78 ? -7.861 1.453 4.646 1.00 98.81 78 VAL A N 1
ATOM 584 C CA . VAL A 1 78 ? -7.261 2.641 4.018 1.00 98.81 78 VAL A CA 1
ATOM 585 C C . VAL A 1 78 ? -6.164 3.217 4.915 1.00 98.81 78 VAL A C 1
ATOM 587 O O . VAL A 1 78 ? -5.062 3.500 4.445 1.00 98.81 78 VAL A O 1
ATOM 590 N N . GLN A 1 79 ? -6.416 3.325 6.224 1.00 98.69 79 GLN A N 1
ATOM 591 C CA . GLN A 1 79 ? -5.418 3.821 7.177 1.00 98.69 79 GLN A CA 1
ATOM 592 C C . GLN A 1 79 ? -4.200 2.894 7.296 1.00 98.69 79 GLN A C 1
ATOM 594 O O . GLN A 1 79 ? -3.074 3.380 7.413 1.00 98.69 79 GLN A O 1
ATOM 599 N N . ALA A 1 80 ? -4.400 1.574 7.280 1.00 98.75 80 ALA A N 1
ATOM 600 C CA . ALA A 1 80 ? -3.316 0.598 7.338 1.00 98.75 80 ALA A CA 1
ATOM 601 C C . ALA A 1 80 ? -2.439 0.664 6.082 1.00 98.75 80 ALA A C 1
ATOM 603 O O . ALA A 1 80 ? -1.217 0.729 6.207 1.00 98.75 80 ALA A O 1
ATOM 604 N N . VAL A 1 81 ? -3.052 0.732 4.894 1.00 98.75 81 VAL A N 1
ATOM 605 C CA . VAL A 1 81 ? -2.353 0.904 3.610 1.00 98.75 81 VAL A CA 1
ATOM 606 C C . VAL A 1 81 ? -1.547 2.201 3.614 1.00 98.75 81 VAL A C 1
ATOM 608 O O . VAL A 1 81 ? -0.329 2.163 3.445 1.00 98.75 81 VAL A O 1
ATOM 611 N N . GLN A 1 82 ? -2.199 3.333 3.891 1.00 98.69 82 GLN A N 1
ATOM 612 C CA . GLN A 1 82 ? -1.571 4.655 3.968 1.00 98.69 82 GLN A CA 1
ATOM 613 C C . GLN A 1 82 ? -0.330 4.627 4.871 1.00 98.69 82 GLN A C 1
ATOM 615 O O . GLN A 1 82 ? 0.770 4.973 4.440 1.00 98.69 82 GLN A O 1
ATOM 620 N N . LYS A 1 83 ? -0.484 4.144 6.111 1.00 98.69 83 LYS A N 1
ATOM 621 C CA . LYS A 1 83 ? 0.612 4.103 7.085 1.00 98.69 83 LYS A CA 1
ATOM 622 C C . LYS A 1 83 ? 1.715 3.118 6.703 1.00 98.69 83 LYS A C 1
ATOM 624 O O . LYS A 1 83 ? 2.875 3.390 6.992 1.00 98.69 83 LYS A O 1
ATOM 629 N N . ALA A 1 84 ? 1.395 1.990 6.073 1.00 98.81 84 ALA A N 1
ATOM 630 C CA . ALA A 1 84 ? 2.404 1.022 5.651 1.00 98.81 84 ALA A CA 1
ATOM 631 C C . ALA A 1 84 ? 3.310 1.580 4.544 1.00 98.81 84 ALA A C 1
ATOM 633 O O . ALA A 1 84 ? 4.531 1.443 4.633 1.00 98.81 84 ALA A O 1
ATOM 634 N N . PHE A 1 85 ? 2.745 2.275 3.553 1.00 98.75 85 PHE A N 1
ATOM 635 C CA . PHE A 1 85 ? 3.546 2.961 2.535 1.00 98.75 85 PHE A CA 1
ATOM 636 C C . PHE A 1 85 ? 4.311 4.167 3.114 1.00 98.75 85 PHE A C 1
ATOM 638 O O . PHE A 1 85 ? 5.480 4.361 2.773 1.00 98.75 85 PHE A O 1
ATOM 645 N N . ASP A 1 86 ? 3.724 4.917 4.059 1.00 98.56 86 ASP A N 1
ATOM 646 C CA . ASP A 1 86 ? 4.421 6.000 4.778 1.00 98.56 86 ASP A CA 1
ATOM 647 C C . ASP A 1 86 ? 5.623 5.464 5.581 1.00 98.56 86 ASP A C 1
ATOM 649 O O . ASP A 1 86 ? 6.703 6.066 5.593 1.00 98.56 86 ASP A O 1
ATOM 653 N N . ALA A 1 87 ? 5.466 4.298 6.216 1.00 98.44 87 ALA A N 1
ATOM 654 C CA . ALA A 1 87 ? 6.537 3.603 6.924 1.00 98.44 87 ALA A CA 1
ATOM 655 C C . ALA A 1 87 ? 7.679 3.203 5.977 1.00 98.44 87 ALA A C 1
ATOM 657 O O . ALA A 1 87 ? 8.843 3.268 6.366 1.00 98.44 87 ALA A O 1
ATOM 658 N N . ALA A 1 88 ? 7.370 2.850 4.729 1.00 97.88 88 ALA A N 1
ATOM 659 C CA . ALA A 1 88 ? 8.346 2.541 3.683 1.00 97.88 88 ALA A CA 1
ATOM 660 C C . ALA A 1 88 ? 8.891 3.781 2.944 1.00 97.88 88 ALA A C 1
ATOM 662 O O . ALA A 1 88 ? 9.684 3.636 2.018 1.00 97.88 88 ALA A O 1
ATOM 663 N N . LYS A 1 89 ? 8.493 4.998 3.350 1.00 97.50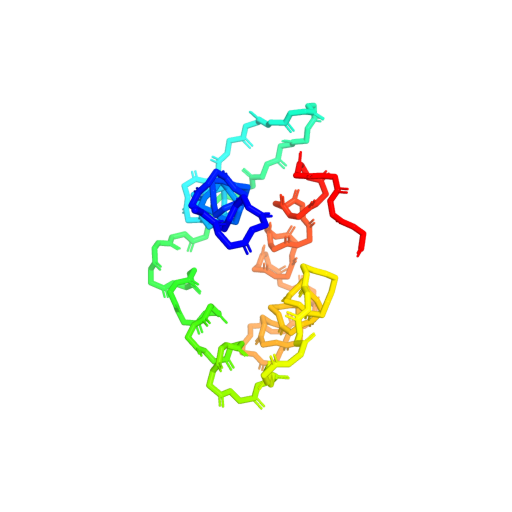 89 LYS A N 1
ATOM 664 C CA . LYS A 1 89 ? 8.886 6.276 2.722 1.00 97.50 89 LYS A CA 1
ATOM 665 C C . LYS A 1 89 ? 8.503 6.390 1.238 1.00 97.50 89 LYS A C 1
ATOM 667 O O . LYS A 1 89 ? 9.111 7.166 0.506 1.00 97.50 89 LYS A O 1
ATOM 672 N N . ILE A 1 90 ? 7.465 5.670 0.815 1.00 96.62 90 ILE A N 1
ATOM 673 C CA . ILE A 1 90 ? 6.875 5.781 -0.522 1.00 96.62 90 ILE A CA 1
ATOM 674 C C . ILE A 1 90 ? 5.751 6.813 -0.445 1.00 96.62 90 ILE A C 1
ATOM 676 O O . ILE A 1 90 ? 4.846 6.658 0.375 1.00 96.62 90 ILE A O 1
ATOM 680 N N . LYS A 1 91 ? 5.820 7.859 -1.270 1.00 86.38 91 LYS A N 1
ATOM 681 C CA . LYS A 1 91 ? 4.816 8.930 -1.320 1.00 86.38 91 LYS A CA 1
ATOM 682 C C . LYS A 1 91 ? 3.747 8.659 -2.365 1.00 86.38 91 LYS A C 1
ATOM 684 O O . LYS A 1 91 ? 4.101 8.127 -3.442 1.00 86.38 91 LYS A O 1
#

Nearest PDB structures (foldseek):
  4ow3-assembly1_A  TM=1.000E+00  e=3.308E-11  Bacillus thermoproteolyticus
  4tnl-assembly1_A  TM=1.000E+00  e=1.798E-10  Bacillus thermoproteolyticus
  4ger-assembly2_B  TM=9.953E-01  e=2.058E-10  Paenibacillus polymyxa
  2a7g-assembly1_E  TM=9.988E-01  e=2.203E-10  Bacillus thermoproteolyticus
  1esp-assembly1_A  TM=9.937E-01  e=6.08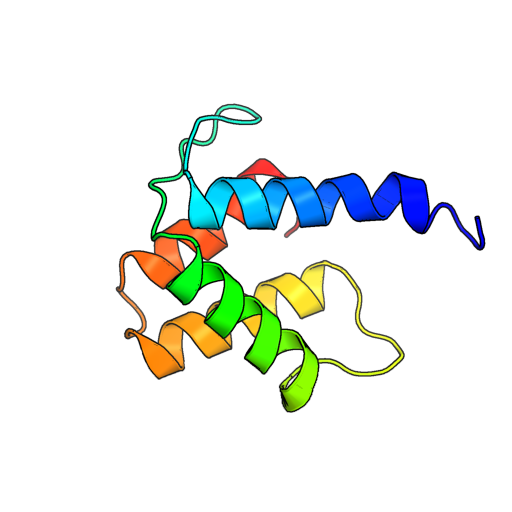2E-10  Bacillus cereus

Solvent-accessible surface area (backbone atoms only — not comparable to full-atom values): 4835 Å² total; per-residue (Å²): 98,94,90,44,53,70,68,57,44,52,56,56,52,49,28,52,46,24,23,20,69,23,51,72,39,86,91,32,76,23,62,41,68,34,58,68,57,39,49,52,27,55,49,50,19,59,73,75,64,52,60,102,79,61,52,72,47,54,50,52,53,26,33,42,51,42,24,23,73,78,64,34,76,88,26,70,55,24,52,13,49,54,37,18,35,52,33,67,71,52,107